Protein AF-A0A1Y5T8I7-F1 (afdb_monomer_lite)

Sequence (179 aa):
MINRQTRLSLRAFNNECEAAIENARWNNGNAMEMRIHNAAKQIDKANDSMSLRLSEQYVSLKLDELHATHEYRERLKIEKHERTELVRTEREEKKLLAEADAAEREEERYQKLLSKARSEAGVDDDRIAELEAALAEAHATSERARAMAEMTKSGYVYVISKIGSFGEDVVKIGLITAA

InterPro domains:
  IPR025280 SNIPE associated domain [PF13250] (1-75)

Foldseek 3Di:
DVVVLVVVLVVQLVVQLVVLLVPAALPCLVVSLVSSVVSQVVSCVVCVVVVDHDDPVVSVVSNVSSVVSNVVNLVVVVVVVVVVVVVVLVVVLVVLVVQLVVLVVQLVVLVVVLVVLVVDPPRDPVVNVVSVVSNVVSVVSNVVSVVVNVVVQCWDFDWDDDCPSAHNPDIDTDTDHDD

Secondary structure (DSSP, 8-state):
-HHHHHHHHHHHHHHHHHHHHHT--TT-HHHHHHHHHHHHHHHHHHTGGGT----HHHHHHHHHHHHHHHHHHHHHHHHHHHHHHHHHHHHHHHHHHHHHHHHHHHHHHHHHHHHHHHHSTT--HHHHHHHHHHHHHHHHHHHHHHHHHHHHHT-EEEEE--TTSS-TT--EEEEE---

Organism: NCBI:txid254357

pLDDT: mean 84.03, std 12.75, range [45.19, 97.62]

Structure (mmCIF, N/CA/C/O backbone):
data_AF-A0A1Y5T8I7-F1
#
_entry.id   AF-A0A1Y5T8I7-F1
#
loop_
_atom_site.group_PDB
_atom_site.id
_atom_site.type_symbol
_atom_site.label_atom_id
_atom_site.label_alt_id
_atom_site.label_comp_id
_atom_site.label_asym_id
_atom_site.label_entity_id
_atom_site.label_seq_id
_atom_site.pdbx_PDB_ins_code
_atom_site.Cartn_x
_atom_site.Cartn_y
_atom_site.Cartn_z
_atom_site.occupancy
_atom_site.B_iso_or_equiv
_atom_site.auth_seq_id
_atom_site.auth_comp_id
_atom_site.auth_asym_id
_atom_site.auth_atom_id
_atom_site.pdbx_PDB_model_num
ATOM 1 N N . MET A 1 1 ? 32.871 -10.253 -38.147 1.00 65.94 1 MET A N 1
ATOM 2 C CA . MET A 1 1 ? 33.036 -9.093 -37.240 1.00 65.94 1 MET A CA 1
ATOM 3 C C . MET A 1 1 ? 31.681 -8.558 -36.769 1.00 65.94 1 MET A C 1
ATOM 5 O O . MET A 1 1 ? 31.450 -8.546 -35.567 1.00 65.94 1 MET A O 1
ATOM 9 N N . ILE A 1 2 ? 30.752 -8.263 -37.689 1.00 80.00 2 ILE A N 1
ATOM 10 C CA . ILE A 1 2 ? 29.396 -7.749 -37.400 1.00 80.00 2 ILE A CA 1
ATOM 11 C C . ILE A 1 2 ? 28.608 -8.649 -36.425 1.00 80.00 2 ILE A C 1
ATOM 13 O O . ILE A 1 2 ? 28.225 -8.177 -35.365 1.00 80.00 2 ILE A O 1
ATOM 17 N N . ASN A 1 3 ? 28.515 -9.966 -36.660 1.00 86.81 3 ASN A N 1
ATOM 18 C CA . ASN A 1 3 ? 27.788 -10.894 -35.763 1.00 86.81 3 ASN A CA 1
ATOM 19 C C . ASN A 1 3 ? 28.302 -10.937 -34.310 1.00 86.81 3 ASN A C 1
ATOM 21 O O . ASN A 1 3 ? 27.571 -11.302 -33.387 1.00 86.81 3 ASN A O 1
ATOM 25 N N . ARG A 1 4 ? 29.587 -10.630 -34.080 1.00 90.75 4 ARG A N 1
ATOM 26 C CA . ARG A 1 4 ? 30.130 -10.532 -32.716 1.00 90.75 4 ARG A CA 1
ATOM 27 C C . ARG A 1 4 ? 29.654 -9.239 -32.062 1.00 90.75 4 ARG A C 1
ATOM 29 O O . ARG A 1 4 ? 29.197 -9.300 -30.926 1.00 90.75 4 ARG A O 1
ATOM 36 N N . GLN A 1 5 ? 29.721 -8.126 -32.789 1.00 91.50 5 GLN A N 1
ATOM 37 C CA . GLN A 1 5 ? 29.252 -6.831 -32.309 1.00 91.50 5 GLN A CA 1
ATOM 38 C C . GLN A 1 5 ? 27.750 -6.857 -32.016 1.00 91.50 5 GLN A C 1
ATOM 40 O O . GLN A 1 5 ? 27.365 -6.503 -30.913 1.00 91.50 5 GLN A O 1
ATOM 45 N N . THR A 1 6 ? 26.923 -7.406 -32.915 1.00 92.19 6 THR A N 1
ATOM 46 C CA . THR A 1 6 ? 25.470 -7.552 -32.706 1.00 92.19 6 THR A CA 1
ATOM 47 C C . THR A 1 6 ? 25.149 -8.250 -31.384 1.00 92.19 6 THR A C 1
ATOM 49 O O . THR A 1 6 ? 24.346 -7.758 -30.597 1.00 92.19 6 THR A O 1
ATOM 52 N N . ARG A 1 7 ? 25.812 -9.380 -31.096 1.00 93.44 7 ARG A N 1
ATOM 53 C CA . ARG A 1 7 ? 25.595 -10.130 -29.847 1.00 93.44 7 ARG A CA 1
ATOM 54 C C . ARG A 1 7 ? 26.036 -9.354 -28.609 1.00 93.44 7 ARG A C 1
ATOM 56 O O . ARG A 1 7 ? 25.377 -9.449 -27.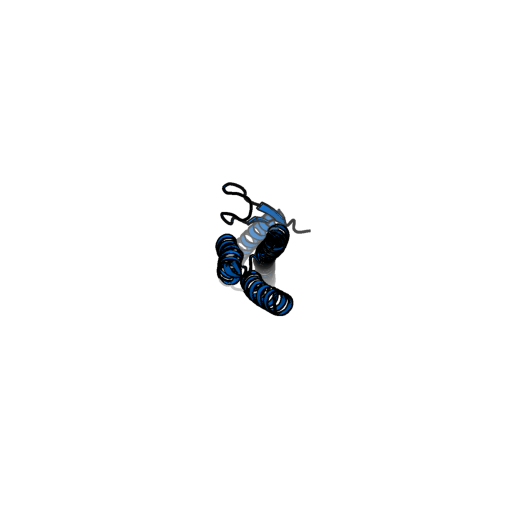579 1.00 93.44 7 ARG A O 1
ATOM 63 N N . LEU A 1 8 ? 27.139 -8.612 -28.694 1.00 94.25 8 LEU A N 1
ATOM 64 C CA . LEU A 1 8 ? 27.615 -7.784 -27.585 1.00 94.25 8 LEU A CA 1
ATOM 65 C C . LEU A 1 8 ? 26.689 -6.590 -27.338 1.00 94.25 8 LEU A C 1
ATOM 67 O O . LEU A 1 8 ? 26.353 -6.333 -26.188 1.00 94.25 8 LEU A O 1
ATOM 71 N N . SER A 1 9 ? 26.226 -5.918 -28.394 1.00 94.25 9 SER A N 1
ATOM 72 C CA . SER A 1 9 ? 25.283 -4.802 -28.298 1.00 94.25 9 SER A CA 1
ATOM 73 C C . SER A 1 9 ? 23.937 -5.233 -27.727 1.00 94.25 9 SER A C 1
ATOM 75 O O . SER A 1 9 ? 23.436 -4.576 -26.823 1.00 94.25 9 SER A O 1
ATOM 77 N N . LEU A 1 10 ? 23.387 -6.368 -28.177 1.00 94.69 10 LEU A N 1
ATOM 78 C CA . LEU A 1 10 ? 22.150 -6.912 -27.609 1.00 94.69 10 LEU A CA 1
ATOM 79 C C . LEU A 1 10 ? 22.319 -7.297 -26.140 1.00 94.69 10 LEU A C 1
ATOM 81 O O . LEU A 1 10 ? 21.455 -6.984 -25.332 1.00 94.69 10 LEU A O 1
ATOM 85 N N . ARG A 1 11 ? 23.438 -7.932 -25.769 1.00 96.31 11 ARG A N 1
ATOM 86 C CA . ARG A 1 11 ? 23.711 -8.262 -24.364 1.00 96.31 11 ARG A CA 1
ATOM 87 C C . ARG A 1 11 ? 23.815 -7.004 -23.502 1.00 96.31 11 ARG A C 1
ATOM 89 O O . ARG A 1 11 ? 23.229 -6.965 -22.432 1.00 96.31 11 ARG A O 1
ATOM 96 N N . ALA A 1 12 ? 24.545 -5.992 -23.966 1.00 95.88 12 ALA A N 1
ATOM 97 C CA . ALA A 1 12 ? 24.680 -4.730 -23.247 1.00 95.88 12 ALA A CA 1
ATOM 98 C C . ALA A 1 12 ? 23.318 -4.042 -23.071 1.00 95.88 12 ALA A C 1
ATOM 100 O O . ALA A 1 12 ? 22.968 -3.667 -21.958 1.00 95.88 12 ALA A O 1
ATOM 101 N N . PHE A 1 13 ? 22.527 -3.950 -24.144 1.00 97.06 13 PHE A N 1
ATOM 102 C CA . PHE A 1 13 ? 21.196 -3.351 -24.092 1.00 97.06 13 PHE A CA 1
ATOM 103 C C . PHE A 1 13 ? 20.260 -4.108 -23.148 1.00 97.06 13 PHE A C 1
ATOM 105 O O . PHE A 1 13 ? 19.592 -3.493 -22.322 1.00 97.06 13 PHE A O 1
ATOM 112 N N . ASN A 1 14 ? 20.239 -5.440 -23.241 1.00 97.00 14 ASN A N 1
ATOM 113 C CA . ASN A 1 14 ? 19.389 -6.273 -22.398 1.00 97.00 14 ASN A CA 1
ATOM 114 C C . ASN A 1 14 ? 19.745 -6.123 -20.924 1.00 97.00 14 ASN A C 1
ATOM 116 O O . ASN A 1 14 ? 18.840 -5.943 -20.123 1.00 97.00 14 ASN A O 1
ATOM 120 N N . ASN A 1 15 ? 21.034 -6.106 -20.580 1.00 97.50 15 ASN A N 1
ATOM 121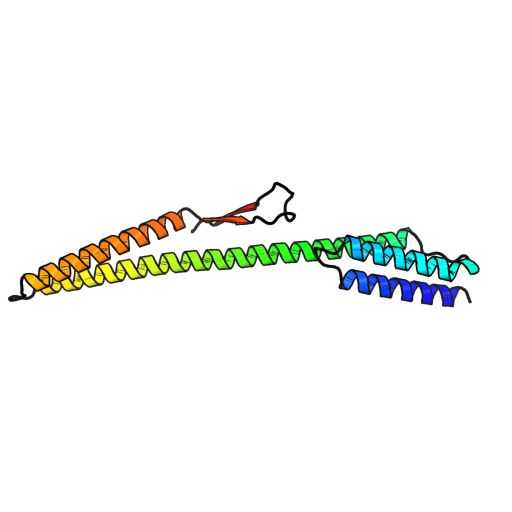 C CA . ASN A 1 15 ? 21.468 -5.917 -19.198 1.00 97.50 15 ASN A CA 1
ATOM 122 C C . ASN A 1 15 ? 21.017 -4.558 -18.631 1.00 97.50 15 ASN A C 1
ATOM 124 O O . ASN A 1 15 ? 20.564 -4.489 -17.492 1.00 97.50 15 ASN A O 1
ATOM 128 N N . GLU A 1 16 ? 21.109 -3.480 -19.418 1.00 96.31 16 GLU A N 1
ATOM 129 C CA . GLU A 1 16 ? 20.618 -2.155 -19.005 1.00 96.31 16 GLU A CA 1
ATOM 130 C C . GLU A 1 16 ? 19.090 -2.142 -18.836 1.00 96.31 16 GLU A C 1
ATOM 132 O O . GLU A 1 16 ? 18.572 -1.568 -17.876 1.00 96.31 16 GLU A O 1
ATOM 137 N N . CYS A 1 17 ? 18.359 -2.810 -19.736 1.00 97.19 17 CYS A N 1
ATOM 138 C CA . CYS A 1 17 ? 16.904 -2.931 -19.643 1.00 97.19 17 CYS A CA 1
ATOM 139 C C . CYS A 1 17 ? 16.480 -3.756 -18.427 1.00 97.19 17 CYS A C 1
ATOM 141 O O . CYS A 1 17 ? 15.621 -3.316 -17.673 1.00 97.19 17 CYS A O 1
ATOM 143 N N . GLU A 1 18 ? 17.094 -4.917 -18.202 1.00 97.12 18 GLU A N 1
ATOM 144 C CA . GLU A 1 18 ? 16.832 -5.781 -17.045 1.00 97.12 18 GLU A CA 1
ATOM 145 C C . GLU A 1 18 ? 17.080 -5.023 -15.739 1.00 97.12 18 GLU A C 1
ATOM 147 O O . GLU A 1 18 ? 16.217 -5.008 -14.863 1.00 97.12 18 GLU A O 1
ATOM 152 N N . ALA A 1 19 ? 18.195 -4.292 -15.645 1.00 96.50 19 ALA A N 1
ATOM 153 C CA . ALA A 1 19 ? 18.479 -3.451 -14.491 1.00 96.50 19 ALA A CA 1
ATOM 154 C C . ALA A 1 19 ? 17.431 -2.338 -14.306 1.00 96.50 19 ALA A C 1
ATOM 156 O O . ALA A 1 19 ? 17.040 -2.046 -13.173 1.00 96.50 19 ALA A O 1
ATOM 157 N N . ALA A 1 20 ? 16.957 -1.703 -15.383 1.00 95.81 20 ALA A N 1
ATOM 158 C CA . ALA A 1 20 ? 15.911 -0.681 -15.307 1.00 95.81 20 ALA A CA 1
ATOM 159 C C . ALA A 1 20 ? 14.559 -1.270 -14.863 1.00 95.81 20 ALA A C 1
ATOM 161 O O . ALA A 1 20 ? 13.911 -0.719 -13.972 1.00 95.81 20 ALA A O 1
ATOM 162 N N . ILE A 1 21 ? 14.168 -2.415 -15.425 1.00 95.88 21 ILE A N 1
ATOM 163 C CA . ILE A 1 21 ? 12.922 -3.129 -15.120 1.00 95.88 21 ILE A CA 1
ATOM 164 C C . ILE A 1 21 ? 12.929 -3.631 -13.670 1.00 95.88 21 ILE A C 1
ATOM 166 O O . ILE A 1 21 ? 11.977 -3.408 -12.918 1.00 95.88 21 ILE A O 1
ATOM 170 N N . GLU A 1 22 ? 14.027 -4.232 -13.213 1.00 95.19 22 GLU A N 1
ATOM 171 C CA . GLU A 1 22 ? 14.168 -4.700 -11.832 1.00 95.19 22 GLU A CA 1
ATOM 172 C C . GLU A 1 22 ? 14.080 -3.538 -10.824 1.00 95.19 22 GLU A C 1
ATOM 174 O O . GLU A 1 22 ? 13.464 -3.647 -9.749 1.00 95.19 22 GLU A O 1
ATOM 179 N N . ASN A 1 23 ? 14.639 -2.383 -11.192 1.00 93.31 23 ASN A N 1
ATOM 180 C CA . ASN A 1 23 ? 14.621 -1.171 -10.381 1.00 93.31 23 ASN A CA 1
ATOM 181 C C . ASN A 1 23 ? 13.356 -0.319 -10.542 1.00 93.31 23 ASN A C 1
ATOM 183 O O . ASN A 1 23 ? 13.206 0.668 -9.813 1.00 93.31 23 ASN A O 1
ATOM 187 N N . ALA A 1 24 ? 12.406 -0.720 -11.388 1.00 93.62 24 ALA A N 1
ATOM 188 C CA . ALA A 1 24 ? 11.124 -0.043 -11.514 1.00 93.62 24 ALA A CA 1
ATOM 189 C C . ALA A 1 24 ? 10.391 -0.013 -10.166 1.00 93.62 24 ALA A C 1
ATOM 191 O O . ALA A 1 24 ? 10.371 -0.966 -9.391 1.00 93.62 24 ALA A O 1
ATOM 192 N N . ARG A 1 25 ? 9.809 1.115 -9.816 1.00 90.19 25 ARG A N 1
ATOM 193 C CA . ARG A 1 25 ? 9.039 1.356 -8.599 1.00 90.19 25 ARG A CA 1
ATOM 194 C C . ARG A 1 25 ? 7.853 2.214 -9.002 1.00 90.19 25 ARG A C 1
ATOM 196 O O . ARG A 1 25 ? 7.937 2.979 -9.955 1.00 90.19 25 ARG A O 1
ATOM 203 N N . TRP A 1 26 ? 6.791 2.154 -8.208 1.00 84.56 26 TRP A N 1
ATOM 204 C CA . TRP A 1 26 ? 5.558 2.921 -8.416 1.00 84.56 26 TRP A CA 1
ATOM 205 C C . TRP A 1 26 ? 5.783 4.425 -8.697 1.00 84.56 26 TRP A C 1
ATOM 207 O O . TRP A 1 26 ? 4.968 5.041 -9.364 1.00 84.56 26 TRP A O 1
ATOM 217 N N . ASN A 1 27 ? 6.890 5.027 -8.246 1.00 86.94 27 ASN A N 1
ATOM 218 C CA . ASN A 1 27 ? 7.188 6.456 -8.404 1.00 86.94 27 ASN A CA 1
ATOM 219 C C . ASN A 1 27 ? 8.284 6.803 -9.429 1.00 86.94 27 ASN A C 1
ATOM 221 O O . ASN A 1 27 ? 8.646 7.973 -9.524 1.00 86.94 27 ASN A O 1
ATOM 225 N N . ASN A 1 28 ? 8.871 5.834 -10.140 1.00 91.25 28 ASN A N 1
ATOM 226 C CA . ASN A 1 28 ? 10.052 6.090 -10.977 1.00 91.25 28 ASN A CA 1
ATOM 227 C C . ASN A 1 28 ? 9.939 5.584 -12.428 1.00 91.25 28 ASN A C 1
ATOM 229 O O . ASN A 1 28 ? 10.964 5.517 -13.105 1.00 91.25 28 ASN A O 1
ATOM 233 N N . GLY A 1 29 ? 8.729 5.265 -12.908 1.00 91.56 29 GLY A N 1
ATOM 234 C CA . GLY A 1 29 ? 8.488 4.738 -14.262 1.00 91.56 29 GLY A CA 1
ATOM 235 C C . GLY A 1 29 ? 9.161 5.574 -15.355 1.00 91.56 29 GLY A C 1
ATOM 236 O O . GLY A 1 29 ? 10.053 5.078 -16.039 1.00 91.56 29 GLY A O 1
ATOM 237 N N . ASN A 1 30 ? 8.862 6.877 -15.407 1.00 92.56 30 ASN A N 1
ATOM 238 C CA . ASN A 1 30 ? 9.451 7.809 -16.382 1.00 92.56 30 ASN A CA 1
ATOM 239 C C . ASN A 1 30 ? 10.988 7.849 -16.324 1.00 92.56 30 ASN A C 1
ATOM 241 O O . ASN A 1 30 ? 11.663 7.984 -17.343 1.00 92.56 30 ASN A O 1
ATOM 245 N N . ALA A 1 31 ? 11.566 7.731 -15.124 1.00 94.69 31 ALA A N 1
ATOM 246 C CA . ALA A 1 31 ? 13.015 7.721 -14.965 1.00 94.69 31 ALA A CA 1
ATOM 247 C C . ALA A 1 31 ? 13.634 6.431 -15.525 1.00 94.69 31 ALA A C 1
ATOM 249 O O . ALA A 1 31 ? 14.711 6.486 -16.117 1.00 94.69 31 ALA A O 1
ATOM 250 N N . MET A 1 32 ? 12.979 5.277 -15.353 1.00 96.25 32 MET A N 1
ATOM 251 C CA . MET A 1 32 ? 13.449 4.005 -15.915 1.00 96.25 32 MET A CA 1
ATOM 252 C C . MET A 1 32 ? 13.265 3.953 -17.436 1.00 96.25 32 MET A C 1
ATOM 254 O O . MET A 1 32 ? 14.158 3.482 -18.136 1.00 96.25 32 MET A O 1
ATOM 258 N N . GLU A 1 33 ? 12.184 4.529 -17.959 1.00 96.06 33 GLU A N 1
ATOM 259 C CA . GLU A 1 33 ? 11.947 4.670 -19.400 1.00 96.06 33 GLU A CA 1
ATOM 260 C C . GLU A 1 33 ? 13.045 5.510 -20.066 1.00 96.06 33 GLU A C 1
ATOM 262 O O . GLU A 1 33 ? 13.668 5.088 -21.044 1.00 96.06 33 GLU A O 1
ATOM 267 N N . MET A 1 34 ? 13.397 6.647 -19.458 1.00 96.44 34 MET A N 1
ATOM 268 C CA . MET A 1 34 ? 14.523 7.459 -19.918 1.00 96.44 34 MET A CA 1
ATOM 269 C C . MET A 1 34 ? 15.856 6.702 -19.892 1.00 96.44 34 MET A C 1
ATOM 271 O O . MET A 1 34 ? 16.699 6.931 -20.761 1.00 96.44 34 MET A O 1
ATOM 275 N N . ARG A 1 35 ? 16.072 5.788 -18.934 1.00 95.81 35 ARG A N 1
ATOM 276 C CA . ARG A 1 35 ? 17.283 4.945 -18.907 1.00 95.81 35 ARG A CA 1
ATOM 277 C C . ARG A 1 35 ? 17.322 3.984 -20.090 1.00 95.81 35 ARG A C 1
ATOM 279 O O . ARG A 1 35 ? 18.360 3.921 -20.744 1.00 95.81 35 ARG A O 1
ATOM 286 N N . ILE A 1 36 ? 16.210 3.321 -20.414 1.00 96.75 36 ILE A N 1
ATOM 287 C CA . ILE A 1 36 ? 16.117 2.417 -21.574 1.00 96.75 36 ILE A CA 1
ATOM 288 C C . ILE A 1 36 ? 16.369 3.186 -22.879 1.00 96.75 36 ILE A C 1
ATOM 290 O O . ILE A 1 36 ? 17.206 2.778 -23.689 1.00 96.75 36 ILE A O 1
ATOM 294 N N . HIS A 1 37 ? 15.738 4.349 -23.059 1.00 97.12 37 HIS A N 1
ATOM 295 C CA . HIS A 1 37 ? 15.978 5.191 -24.234 1.00 97.12 37 HIS A CA 1
ATOM 296 C C . HIS A 1 37 ? 17.429 5.668 -24.345 1.00 97.12 37 HIS A C 1
ATOM 298 O O . HIS A 1 37 ? 18.001 5.681 -25.437 1.00 97.12 37 HIS A O 1
ATOM 304 N N . ASN A 1 38 ? 18.043 6.064 -23.230 1.00 97.06 38 ASN A N 1
ATOM 305 C CA . ASN A 1 38 ? 19.436 6.498 -23.223 1.00 97.06 38 ASN A CA 1
ATOM 306 C C . ASN A 1 38 ? 20.393 5.341 -23.531 1.00 97.06 38 ASN A C 1
ATOM 308 O O . ASN A 1 38 ? 21.342 5.545 -24.288 1.00 97.06 38 ASN A O 1
ATOM 312 N N . ALA A 1 39 ? 20.128 4.138 -23.016 1.00 96.62 39 ALA A N 1
ATOM 313 C CA . ALA A 1 39 ? 20.900 2.942 -23.341 1.00 96.62 39 ALA A CA 1
ATOM 314 C C . ALA A 1 39 ? 20.831 2.627 -24.844 1.00 96.62 39 ALA A C 1
ATOM 316 O O . ALA A 1 39 ? 21.871 2.431 -25.473 1.00 96.62 39 ALA A O 1
ATOM 317 N N . ALA A 1 40 ? 19.635 2.680 -25.445 1.00 96.69 40 ALA A N 1
ATOM 318 C CA . ALA A 1 40 ? 19.467 2.482 -26.886 1.00 96.69 40 ALA A CA 1
ATOM 319 C C . ALA A 1 40 ? 20.282 3.504 -27.700 1.00 96.69 40 ALA A C 1
ATOM 321 O O . ALA A 1 40 ? 21.097 3.125 -28.540 1.00 96.69 40 ALA A O 1
ATOM 322 N N . LYS A 1 41 ? 20.155 4.801 -27.375 1.00 96.38 41 LYS A N 1
ATOM 323 C CA . LYS A 1 41 ? 20.904 5.883 -28.041 1.00 96.38 41 LYS A CA 1
ATOM 324 C C . LYS A 1 41 ? 22.419 5.714 -27.928 1.00 96.38 41 LYS A C 1
ATOM 326 O O . LYS A 1 41 ? 23.139 5.976 -28.890 1.00 96.38 41 LYS A O 1
ATOM 331 N N . GLN A 1 42 ? 22.921 5.315 -26.759 1.00 96.31 42 GLN A N 1
ATOM 332 C CA . GLN A 1 42 ? 24.355 5.109 -26.546 1.00 96.31 42 GLN A CA 1
ATOM 333 C C . GLN A 1 42 ? 24.884 3.922 -27.354 1.00 96.31 42 GLN A C 1
ATOM 335 O O . GLN A 1 42 ? 25.960 4.021 -27.944 1.00 96.31 42 GLN A O 1
ATOM 340 N N . ILE A 1 43 ? 24.121 2.830 -27.418 1.00 95.12 43 ILE A N 1
ATOM 341 C CA . ILE A 1 43 ? 24.495 1.629 -28.167 1.00 95.12 43 ILE A CA 1
ATOM 342 C C . ILE A 1 43 ? 24.472 1.893 -29.672 1.00 95.12 43 ILE A C 1
ATOM 344 O O . ILE A 1 43 ? 25.429 1.532 -30.356 1.00 95.12 43 ILE A O 1
ATOM 348 N N . ASP A 1 44 ? 23.450 2.579 -30.183 1.00 95.19 44 ASP A N 1
ATOM 349 C CA . ASP A 1 44 ? 23.392 2.971 -31.594 1.00 95.19 44 ASP A CA 1
ATOM 350 C C . ASP A 1 44 ? 24.554 3.898 -31.961 1.00 95.19 44 ASP A C 1
ATOM 352 O O . ASP A 1 44 ? 25.240 3.671 -32.956 1.00 95.19 44 ASP A O 1
ATOM 356 N N . LYS A 1 45 ? 24.858 4.887 -31.109 1.00 95.00 45 LYS A N 1
ATOM 357 C CA . LYS A 1 45 ? 26.003 5.786 -31.309 1.00 95.00 45 LYS A CA 1
ATOM 358 C C . LYS A 1 45 ? 27.339 5.037 -31.320 1.00 95.00 45 LYS A C 1
ATOM 360 O O . LYS A 1 45 ? 28.210 5.361 -32.122 1.00 95.00 45 LYS A O 1
ATOM 365 N N . ALA A 1 46 ? 27.517 4.042 -30.452 1.00 92.62 46 ALA A N 1
ATOM 366 C CA . ALA A 1 46 ? 28.729 3.222 -30.417 1.00 92.62 46 ALA A CA 1
ATOM 367 C C . ALA A 1 46 ? 28.886 2.328 -31.663 1.00 92.62 46 ALA A C 1
ATOM 369 O O . ALA A 1 46 ? 29.998 1.916 -31.990 1.00 92.62 46 ALA A O 1
ATOM 370 N N . ASN A 1 47 ? 27.785 2.046 -32.359 1.00 93.44 47 ASN A N 1
ATOM 371 C CA . ASN A 1 47 ? 27.726 1.171 -33.525 1.00 93.44 47 ASN A CA 1
ATOM 372 C C . ASN A 1 47 ? 27.605 1.919 -34.866 1.00 93.44 47 ASN A C 1
ATOM 374 O O . ASN A 1 47 ? 27.529 1.275 -35.917 1.00 93.44 47 ASN A O 1
ATOM 378 N N . ASP A 1 48 ? 27.624 3.255 -34.852 1.00 91.69 48 ASP A N 1
ATOM 379 C CA . ASP A 1 48 ? 27.373 4.102 -36.025 1.00 91.69 48 ASP A CA 1
ATOM 380 C C . ASP A 1 48 ? 28.379 3.838 -37.163 1.00 91.69 48 ASP A C 1
ATOM 382 O O . ASP A 1 48 ? 27.998 3.686 -38.324 1.00 91.69 48 ASP A O 1
ATOM 386 N N . SER A 1 49 ? 29.655 3.617 -36.822 1.00 90.00 49 SER A N 1
ATOM 387 C CA . SER A 1 49 ? 30.718 3.258 -37.779 1.00 90.00 49 SER A CA 1
ATOM 388 C C . SER A 1 49 ? 30.477 1.931 -38.508 1.00 90.00 49 SER A C 1
ATOM 390 O O . SER A 1 49 ? 31.023 1.705 -39.586 1.00 90.00 49 SER A O 1
ATOM 392 N N . MET A 1 50 ? 29.658 1.051 -37.930 1.00 89.38 50 MET A N 1
ATOM 393 C CA . MET A 1 50 ? 29.301 -0.256 -38.480 1.00 89.38 50 MET A CA 1
ATOM 394 C C . MET A 1 50 ? 27.897 -0.265 -39.097 1.00 89.38 50 MET A C 1
ATOM 396 O O . MET A 1 50 ? 27.444 -1.327 -39.523 1.00 89.38 50 MET A O 1
ATOM 400 N N . SER A 1 51 ? 27.208 0.888 -39.131 1.00 88.44 51 SER A N 1
ATOM 401 C CA . SER A 1 51 ? 25.813 1.021 -39.584 1.00 88.44 51 SER A CA 1
ATOM 402 C C . SER A 1 51 ? 24.865 0.016 -38.915 1.00 88.44 51 SER A C 1
ATOM 404 O O . SER A 1 51 ? 23.921 -0.476 -39.530 1.00 88.44 51 SER A O 1
ATOM 406 N N . LEU A 1 52 ? 25.132 -0.316 -37.649 1.00 90.75 52 LEU A N 1
ATOM 407 C CA . LEU A 1 52 ? 24.326 -1.245 -36.868 1.00 90.75 52 LEU A CA 1
ATOM 408 C C . LEU A 1 52 ? 23.473 -0.459 -35.875 1.00 90.75 52 LEU A C 1
ATOM 410 O O . LEU A 1 52 ? 23.991 0.352 -35.115 1.00 90.75 52 LEU A O 1
ATOM 414 N N . ARG A 1 53 ? 22.163 -0.710 -35.891 1.00 92.62 53 ARG A N 1
ATOM 415 C CA . ARG A 1 53 ? 21.186 -0.044 -35.026 1.00 92.62 53 ARG A CA 1
ATOM 416 C C . ARG A 1 53 ? 20.269 -1.055 -34.364 1.00 92.62 53 ARG A C 1
ATOM 418 O O . ARG A 1 53 ? 20.006 -2.124 -34.922 1.00 92.62 53 ARG A O 1
ATOM 425 N N . LEU A 1 54 ? 19.795 -0.714 -33.176 1.00 94.19 54 LEU A N 1
ATOM 426 C CA . LEU A 1 54 ? 18.732 -1.439 -32.506 1.00 94.19 54 LEU A CA 1
ATOM 427 C C . LEU A 1 54 ? 17.418 -1.225 -33.258 1.00 94.19 54 LEU A C 1
ATOM 429 O O . LEU A 1 54 ? 17.124 -0.142 -33.759 1.00 94.19 54 LEU A O 1
ATOM 433 N N . SER A 1 55 ? 16.618 -2.285 -33.341 1.00 95.06 55 SER A N 1
ATOM 434 C CA . SER A 1 55 ? 15.267 -2.175 -33.882 1.00 95.06 55 SER A CA 1
ATOM 435 C C . SER A 1 55 ? 14.405 -1.355 -32.926 1.00 95.06 55 SER A C 1
ATOM 437 O O . SER A 1 55 ? 14.308 -1.695 -31.747 1.00 95.06 55 SER A O 1
ATOM 439 N N . GLU A 1 56 ? 13.732 -0.324 -33.435 1.00 94.19 56 GLU A N 1
ATOM 440 C CA . GLU A 1 56 ? 12.790 0.481 -32.648 1.00 94.19 56 GLU A CA 1
ATOM 441 C C . GLU A 1 56 ? 11.671 -0.380 -32.053 1.00 94.19 56 GLU A C 1
ATOM 443 O O . GLU A 1 56 ? 11.307 -0.201 -30.894 1.00 94.19 56 GLU A O 1
ATOM 448 N N . GLN A 1 57 ? 11.198 -1.388 -32.795 1.00 96.75 57 GLN A N 1
ATOM 449 C CA . GLN A 1 57 ? 10.213 -2.351 -32.293 1.00 96.75 57 GLN A CA 1
ATOM 450 C C . GLN A 1 57 ? 10.747 -3.129 -31.087 1.00 96.75 57 GLN A C 1
ATOM 452 O O . GLN A 1 57 ? 10.020 -3.372 -30.131 1.00 96.75 57 GLN A O 1
ATOM 457 N N . TYR A 1 58 ? 12.029 -3.502 -31.106 1.00 95.31 58 TYR A N 1
ATOM 458 C CA . TYR A 1 58 ? 12.640 -4.223 -29.991 1.00 95.31 58 TYR A CA 1
ATOM 459 C C . TYR A 1 58 ? 12.788 -3.339 -28.748 1.00 95.31 58 TYR A C 1
ATOM 461 O O . TYR A 1 58 ? 12.539 -3.795 -27.635 1.00 95.31 58 TYR A O 1
ATOM 469 N N . VAL A 1 59 ? 13.146 -2.065 -28.936 1.00 96.06 59 VAL A N 1
ATOM 470 C CA . VAL A 1 59 ? 13.189 -1.083 -27.844 1.00 96.06 59 VAL A CA 1
ATOM 471 C C . VAL A 1 59 ? 11.787 -0.858 -27.270 1.00 96.06 59 VAL A C 1
ATOM 473 O O . VAL A 1 59 ? 11.639 -0.867 -26.052 1.00 96.06 59 VAL A O 1
ATOM 476 N N . SER A 1 60 ? 10.763 -0.736 -28.123 1.00 96.62 60 SER A N 1
ATOM 477 C CA . SER A 1 60 ? 9.362 -0.598 -27.696 1.00 96.62 60 SER A CA 1
ATOM 478 C C . SER A 1 60 ? 8.914 -1.773 -26.832 1.00 96.62 60 SER A C 1
ATOM 480 O O . SER A 1 60 ? 8.392 -1.558 -25.749 1.00 96.62 60 SER A O 1
ATOM 482 N N . LEU A 1 61 ? 9.213 -3.011 -27.239 1.00 97.62 61 LEU A N 1
ATOM 483 C CA . LEU A 1 61 ? 8.868 -4.199 -26.450 1.00 97.62 61 LEU A CA 1
ATOM 484 C C . LEU A 1 61 ? 9.508 -4.190 -25.052 1.00 97.62 61 LEU A C 1
ATOM 486 O O . LEU A 1 61 ? 8.909 -4.667 -24.091 1.00 97.62 61 LEU A O 1
ATOM 490 N N . LYS A 1 62 ? 10.723 -3.640 -24.916 1.00 96.81 62 LYS A N 1
ATOM 491 C CA . LYS A 1 62 ? 11.375 -3.473 -23.608 1.00 96.81 62 LYS A CA 1
ATOM 492 C C . LYS A 1 62 ? 10.747 -2.371 -22.758 1.00 96.81 62 LYS A C 1
ATOM 494 O O . LYS A 1 62 ? 10.762 -2.480 -21.533 1.00 96.81 62 LYS A O 1
ATOM 499 N N . LEU A 1 63 ? 10.187 -1.341 -23.383 1.00 96.06 63 LEU A N 1
ATOM 500 C CA . LEU A 1 63 ? 9.403 -0.321 -22.689 1.00 96.06 63 LEU A CA 1
ATOM 501 C C . LEU A 1 63 ? 8.057 -0.877 -22.223 1.00 96.06 63 LEU A C 1
ATOM 503 O O . LEU A 1 63 ? 7.706 -0.674 -21.066 1.00 96.06 63 LEU A O 1
ATOM 507 N N . ASP A 1 64 ? 7.378 -1.665 -23.055 1.00 96.62 64 ASP A N 1
ATOM 508 C CA . ASP A 1 64 ? 6.128 -2.332 -22.679 1.00 96.62 64 ASP A CA 1
ATOM 509 C C . ASP A 1 64 ? 6.343 -3.268 -21.474 1.00 96.62 64 ASP A C 1
ATOM 511 O O . ASP A 1 64 ? 5.558 -3.276 -20.525 1.00 96.62 64 ASP A O 1
ATOM 515 N N . GLU A 1 65 ? 7.453 -4.017 -21.458 1.00 96.25 65 GLU A N 1
ATOM 516 C CA . GLU A 1 65 ? 7.856 -4.857 -20.320 1.00 96.25 65 GLU A CA 1
ATOM 517 C C . GLU A 1 65 ? 8.080 -4.028 -19.039 1.00 96.25 65 GLU A C 1
ATOM 519 O O . GLU A 1 65 ? 7.649 -4.416 -17.944 1.00 96.25 65 GLU A O 1
ATOM 524 N N . LEU A 1 66 ? 8.723 -2.862 -19.164 1.00 95.88 66 LEU A N 1
ATOM 525 C CA . LEU A 1 66 ? 8.917 -1.924 -18.060 1.00 95.88 66 LEU A CA 1
ATOM 526 C C . LEU A 1 66 ? 7.580 -1.381 -17.541 1.00 95.88 66 LEU A C 1
ATOM 528 O O . LEU A 1 66 ? 7.374 -1.360 -16.325 1.00 95.88 66 LEU A O 1
ATOM 532 N N . HIS A 1 67 ? 6.687 -0.947 -18.433 1.00 93.12 67 HIS A N 1
ATOM 533 C CA . HIS A 1 67 ? 5.374 -0.405 -18.079 1.00 93.12 67 HIS A CA 1
ATOM 534 C C . HIS A 1 67 ? 4.517 -1.460 -17.383 1.00 93.12 67 HIS A C 1
ATOM 536 O O . HIS A 1 67 ? 4.043 -1.212 -16.277 1.00 93.12 67 HIS A O 1
ATOM 542 N N . ALA A 1 68 ? 4.439 -2.678 -17.925 1.00 93.88 68 ALA A N 1
ATOM 543 C CA . ALA A 1 68 ? 3.733 -3.788 -17.284 1.00 93.88 68 ALA A CA 1
ATOM 544 C C . ALA A 1 68 ? 4.289 -4.099 -15.880 1.00 93.88 68 ALA A C 1
ATOM 5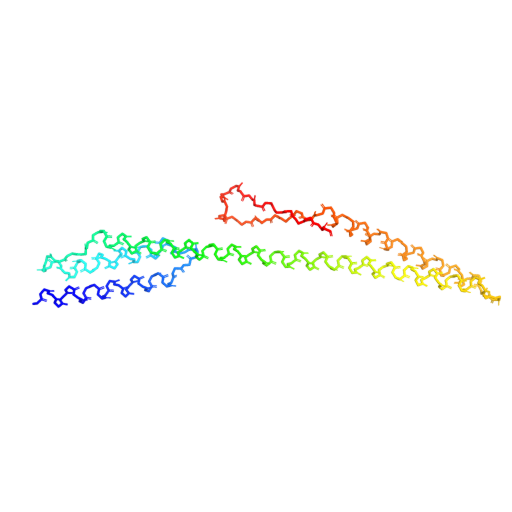46 O O . ALA A 1 68 ? 3.542 -4.344 -14.930 1.00 93.88 68 ALA A O 1
ATOM 547 N N . THR A 1 69 ? 5.615 -4.042 -15.716 1.00 93.19 69 THR A N 1
ATOM 548 C CA . THR A 1 69 ? 6.265 -4.237 -14.411 1.00 93.19 69 THR A CA 1
ATOM 549 C C . THR A 1 69 ? 5.945 -3.104 -13.434 1.00 93.19 69 THR A C 1
ATOM 551 O O . THR A 1 69 ? 5.746 -3.347 -12.239 1.00 93.19 69 THR A O 1
ATOM 554 N N . HIS A 1 70 ? 5.913 -1.861 -13.915 1.00 91.25 70 HIS A N 1
ATOM 555 C CA . HIS A 1 70 ? 5.558 -0.688 -13.119 1.00 91.25 70 HIS A CA 1
ATOM 556 C C . HIS A 1 70 ? 4.103 -0.764 -12.641 1.00 91.25 70 HIS A C 1
ATOM 558 O O . HIS A 1 70 ? 3.874 -0.686 -11.430 1.00 91.25 70 HIS A O 1
ATOM 564 N N . GLU A 1 71 ? 3.165 -1.045 -13.547 1.00 89.44 71 GLU A N 1
ATOM 565 C CA . GLU A 1 71 ? 1.741 -1.228 -13.246 1.00 89.44 71 GLU A CA 1
ATOM 566 C C . GLU A 1 71 ? 1.520 -2.349 -12.225 1.00 89.44 71 GLU A C 1
ATOM 568 O O . GLU A 1 71 ? 0.813 -2.173 -11.229 1.00 89.44 71 GLU A O 1
ATOM 573 N N . TYR A 1 72 ? 2.181 -3.496 -12.409 1.00 89.31 72 TYR A N 1
ATOM 574 C CA . TYR A 1 72 ? 2.114 -4.606 -11.459 1.00 89.31 72 TYR A CA 1
ATOM 575 C C . TYR A 1 72 ? 2.578 -4.189 -10.053 1.00 89.31 72 TYR A C 1
ATOM 577 O O . TYR A 1 72 ? 1.921 -4.488 -9.052 1.00 89.31 72 TYR A O 1
ATOM 585 N N . ARG A 1 73 ? 3.692 -3.453 -9.951 1.00 88.06 73 ARG A N 1
ATOM 586 C CA . ARG A 1 73 ? 4.218 -2.977 -8.658 1.00 88.06 73 ARG A CA 1
ATOM 587 C C . ARG A 1 73 ? 3.325 -1.920 -8.015 1.00 88.06 73 ARG A C 1
ATOM 589 O O . ARG A 1 73 ? 3.253 -1.860 -6.785 1.00 88.06 73 ARG A O 1
ATOM 596 N N . GLU A 1 74 ? 2.657 -1.093 -8.810 1.00 86.44 74 GLU A N 1
ATOM 597 C CA . GLU A 1 74 ? 1.653 -0.155 -8.316 1.00 86.44 74 GLU A CA 1
ATOM 598 C C . GLU A 1 74 ? 0.438 -0.893 -7.742 1.00 86.44 74 GLU A C 1
ATOM 600 O O . GLU A 1 74 ? 0.051 -0.635 -6.598 1.00 86.44 74 GLU A O 1
ATOM 605 N N . ARG A 1 75 ? -0.094 -1.879 -8.472 1.00 85.81 75 ARG A N 1
ATOM 606 C CA . ARG A 1 75 ? -1.206 -2.724 -8.011 1.00 85.81 75 ARG A CA 1
ATOM 607 C C . ARG A 1 75 ? -0.879 -3.448 -6.710 1.00 85.81 75 ARG A C 1
ATOM 609 O O . ARG A 1 75 ? -1.664 -3.375 -5.769 1.00 85.81 75 ARG A O 1
ATOM 616 N N . LEU A 1 76 ? 0.309 -4.043 -6.607 1.00 88.25 76 LEU A N 1
ATOM 617 C CA . LEU A 1 76 ? 0.755 -4.728 -5.390 1.00 88.25 76 LEU A CA 1
ATOM 618 C C . LEU A 1 76 ? 0.821 -3.780 -4.178 1.00 88.25 76 LEU A C 1
ATOM 620 O O . LEU A 1 76 ? 0.526 -4.167 -3.045 1.00 88.25 76 LEU A O 1
ATOM 624 N N . LYS A 1 77 ? 1.203 -2.515 -4.397 1.00 83.88 77 LYS A N 1
ATOM 625 C CA . LYS A 1 77 ? 1.206 -1.495 -3.342 1.00 83.88 77 LYS A CA 1
ATOM 626 C C . LYS A 1 77 ? -0.213 -1.137 -2.901 1.00 83.88 77 LYS A C 1
ATOM 628 O O . LYS A 1 77 ? -0.430 -0.982 -1.699 1.00 83.88 77 LYS A O 1
ATOM 633 N N . ILE A 1 78 ? -1.141 -0.988 -3.848 1.00 82.25 78 ILE A N 1
ATOM 634 C CA . ILE A 1 78 ? -2.553 -0.704 -3.560 1.00 82.25 78 ILE A CA 1
ATOM 635 C C . ILE A 1 78 ? -3.152 -1.852 -2.747 1.00 82.25 78 ILE A C 1
ATOM 637 O O . ILE A 1 78 ? -3.677 -1.606 -1.667 1.00 82.25 78 ILE A O 1
ATOM 641 N N . GLU A 1 79 ? -2.977 -3.097 -3.187 1.00 83.25 79 GLU A N 1
ATOM 642 C CA . GLU A 1 79 ? -3.502 -4.278 -2.493 1.00 83.25 79 GLU A CA 1
ATOM 643 C C . GLU A 1 79 ? -2.933 -4.409 -1.072 1.00 83.25 79 GLU A C 1
ATOM 645 O O . GLU A 1 79 ? -3.660 -4.662 -0.110 1.00 83.25 79 GLU A O 1
ATOM 650 N N . LYS A 1 80 ? -1.626 -4.163 -0.901 1.00 84.81 80 LYS A N 1
ATOM 651 C CA . LYS A 1 80 ? -1.006 -4.155 0.428 1.00 84.81 80 LYS A CA 1
ATOM 652 C C . LYS A 1 80 ? -1.626 -3.094 1.338 1.00 84.81 80 LYS A C 1
ATOM 654 O O . LYS A 1 80 ? -1.840 -3.382 2.512 1.00 84.81 80 LYS A O 1
ATOM 659 N N . HIS A 1 81 ? -1.886 -1.899 0.808 1.00 78.25 81 HIS A N 1
ATOM 660 C CA . HIS A 1 81 ? -2.516 -0.812 1.554 1.00 78.25 81 HIS A CA 1
ATOM 661 C C . HIS A 1 81 ? -3.958 -1.161 1.937 1.00 78.25 81 HIS A C 1
ATOM 663 O O . HIS A 1 81 ? -4.338 -1.006 3.093 1.00 78.25 81 HIS A O 1
ATOM 669 N N . GLU A 1 82 ? -4.743 -1.689 0.994 1.00 79.00 82 GLU A N 1
ATOM 670 C CA . GLU A 1 82 ? -6.106 -2.167 1.252 1.00 79.00 82 GLU A CA 1
ATOM 671 C C . GLU A 1 82 ? -6.107 -3.215 2.373 1.00 79.00 82 GLU A C 1
ATOM 673 O O . GLU A 1 82 ? -6.839 -3.077 3.350 1.00 79.00 82 GLU A O 1
ATOM 678 N N . ARG A 1 83 ? -5.207 -4.203 2.313 1.00 79.00 83 ARG A N 1
ATOM 679 C CA . ARG A 1 83 ? -5.093 -5.237 3.347 1.00 79.00 83 ARG A CA 1
ATOM 680 C C . ARG A 1 83 ? -4.716 -4.679 4.720 1.00 79.00 83 ARG A C 1
ATOM 682 O O . ARG A 1 83 ? -5.238 -5.154 5.726 1.00 79.00 83 ARG A O 1
ATOM 689 N N . THR A 1 84 ? -3.796 -3.716 4.796 1.00 79.88 84 THR A N 1
ATOM 690 C CA . THR A 1 84 ? -3.412 -3.121 6.087 1.00 79.88 84 THR A CA 1
ATOM 691 C C . THR A 1 84 ? -4.544 -2.323 6.719 1.00 79.88 84 THR A C 1
ATOM 693 O O . THR A 1 84 ? -4.736 -2.433 7.928 1.00 79.88 84 THR A O 1
ATOM 696 N N . GLU A 1 85 ? -5.319 -1.585 5.923 1.00 78.38 85 GLU A N 1
ATOM 697 C CA . GLU A 1 85 ? -6.469 -0.830 6.432 1.00 78.38 85 GLU A CA 1
ATOM 698 C C . GLU A 1 85 ? -7.611 -1.759 6.871 1.00 78.38 85 GLU A C 1
ATOM 700 O O . GLU A 1 85 ? -8.193 -1.551 7.936 1.00 78.38 85 GLU A O 1
ATOM 705 N N . LEU A 1 86 ? -7.869 -2.848 6.136 1.00 77.00 86 LEU A N 1
ATOM 706 C CA . LEU A 1 86 ? -8.827 -3.883 6.555 1.00 77.00 86 LEU A CA 1
ATOM 707 C C . LEU A 1 86 ? -8.440 -4.500 7.909 1.00 77.00 86 LEU A C 1
ATOM 709 O O . LEU A 1 86 ? -9.239 -4.551 8.834 1.00 77.00 86 LEU A O 1
ATOM 713 N N . VAL A 1 87 ? -7.176 -4.898 8.085 1.00 81.06 87 VAL A N 1
ATOM 714 C CA . VAL A 1 87 ? -6.718 -5.468 9.367 1.00 81.06 87 VAL A CA 1
ATOM 715 C C . VAL A 1 87 ? -6.798 -4.450 10.508 1.00 81.06 87 VAL A C 1
ATOM 717 O O . VAL A 1 87 ? -7.028 -4.821 11.661 1.00 81.06 87 VAL A O 1
ATOM 720 N N . ARG A 1 88 ? -6.562 -3.166 10.223 1.00 81.56 88 ARG A N 1
ATOM 721 C CA . ARG A 1 88 ? -6.666 -2.103 11.224 1.00 81.56 88 ARG A CA 1
ATOM 722 C C . ARG A 1 88 ? -8.113 -1.911 11.678 1.00 81.56 88 ARG A C 1
ATOM 724 O O . ARG A 1 88 ? -8.352 -1.906 12.883 1.00 81.56 88 ARG A O 1
ATOM 731 N N . THR A 1 89 ? -9.042 -1.810 10.734 1.00 76.06 89 THR A N 1
ATOM 732 C CA . THR A 1 89 ? -10.477 -1.638 11.011 1.00 76.06 89 THR A CA 1
ATOM 733 C C . THR A 1 89 ? -11.046 -2.834 11.776 1.00 76.06 89 THR A C 1
ATOM 735 O O . THR A 1 89 ? -11.601 -2.640 12.852 1.00 76.06 89 THR A O 1
ATOM 738 N N . GLU A 1 90 ? -10.761 -4.071 11.354 1.00 81.69 90 GLU A N 1
ATOM 739 C CA . GLU A 1 90 ? -11.168 -5.285 12.088 1.00 81.69 90 GLU A CA 1
ATOM 740 C C . GLU A 1 90 ? -10.661 -5.313 13.543 1.00 81.69 90 GLU A C 1
ATOM 742 O O . GLU A 1 90 ? -11.309 -5.852 14.444 1.00 81.69 90 GLU A O 1
ATOM 747 N N . ARG A 1 91 ? -9.462 -4.774 13.804 1.00 84.50 91 ARG A N 1
ATOM 748 C CA . ARG A 1 91 ? -8.912 -4.686 15.166 1.00 84.50 91 ARG A CA 1
ATOM 749 C C . ARG A 1 91 ? -9.607 -3.618 15.999 1.00 84.50 91 ARG A C 1
ATOM 751 O O . ARG A 1 91 ? -9.773 -3.830 17.197 1.00 84.50 91 ARG A O 1
ATOM 758 N N . GLU A 1 92 ? -9.940 -2.479 15.403 1.00 82.56 92 GLU A N 1
ATOM 759 C CA . GLU A 1 92 ? -10.686 -1.407 16.066 1.00 82.56 92 GLU A CA 1
ATOM 760 C C . GLU A 1 92 ? -12.106 -1.889 16.413 1.00 82.56 92 GLU A C 1
ATOM 762 O O . GLU A 1 92 ? -12.509 -1.784 17.570 1.00 82.56 92 GLU A O 1
ATOM 767 N N . GLU A 1 93 ? -12.787 -2.568 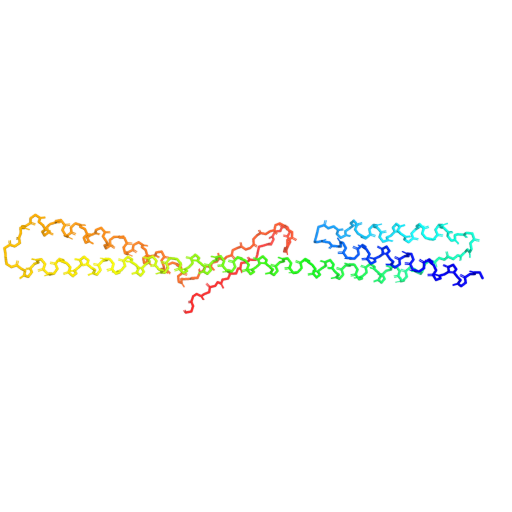15.486 1.00 79.75 93 GLU A N 1
ATOM 768 C CA . GLU A 1 93 ? -14.088 -3.215 15.716 1.00 79.75 93 GLU A CA 1
ATOM 769 C C . GLU A 1 93 ? -14.042 -4.236 16.859 1.00 79.75 93 GLU A C 1
ATOM 771 O O . GLU A 1 93 ? -14.836 -4.175 17.799 1.00 79.75 93 GLU A O 1
ATOM 776 N N . LYS A 1 94 ? -13.075 -5.164 16.829 1.00 85.62 94 LYS A N 1
ATOM 777 C CA . LYS A 1 94 ? -12.922 -6.177 17.887 1.00 85.62 94 LYS A CA 1
ATOM 778 C C . LYS A 1 94 ? -12.664 -5.565 19.258 1.00 85.62 94 LYS A C 1
ATOM 780 O O . LYS A 1 94 ? -13.120 -6.119 20.254 1.00 85.62 94 LYS A O 1
ATOM 785 N N . LYS A 1 95 ? -11.927 -4.453 19.326 1.00 87.25 95 LYS A N 1
ATOM 786 C CA . LYS A 1 95 ? -11.689 -3.744 20.589 1.00 87.25 95 LYS A CA 1
ATOM 787 C C . LYS A 1 95 ? -12.976 -3.145 21.139 1.00 87.25 95 LYS A C 1
ATOM 789 O O . LYS A 1 95 ? -13.243 -3.342 22.315 1.00 87.25 95 LYS A O 1
ATOM 794 N N . LEU A 1 96 ? -13.770 -2.488 20.297 1.00 84.00 96 LEU A N 1
ATOM 795 C CA . LEU A 1 96 ? -15.043 -1.894 20.712 1.00 84.00 96 LEU A CA 1
ATOM 796 C C . LEU A 1 96 ? -16.043 -2.958 21.175 1.00 84.00 96 LEU A C 1
ATOM 798 O O . LEU A 1 96 ? -16.696 -2.783 22.199 1.00 84.00 96 LEU A O 1
ATOM 802 N N . LEU A 1 97 ? -16.111 -4.097 20.480 1.00 85.81 97 LEU A N 1
ATOM 803 C CA . LEU A 1 97 ? -16.936 -5.231 20.908 1.00 85.81 97 LEU A CA 1
ATOM 804 C C . LEU A 1 97 ? -16.468 -5.815 22.248 1.00 85.81 97 LEU A C 1
ATOM 806 O O . LEU A 1 97 ? -17.294 -6.117 23.104 1.00 85.81 97 LEU A O 1
ATOM 810 N N . ALA A 1 98 ? -15.154 -5.960 22.445 1.00 89.19 98 ALA A N 1
ATOM 811 C CA . ALA A 1 98 ? -14.600 -6.455 23.703 1.00 89.19 98 ALA A CA 1
ATOM 812 C C . ALA A 1 98 ? -14.807 -5.469 24.865 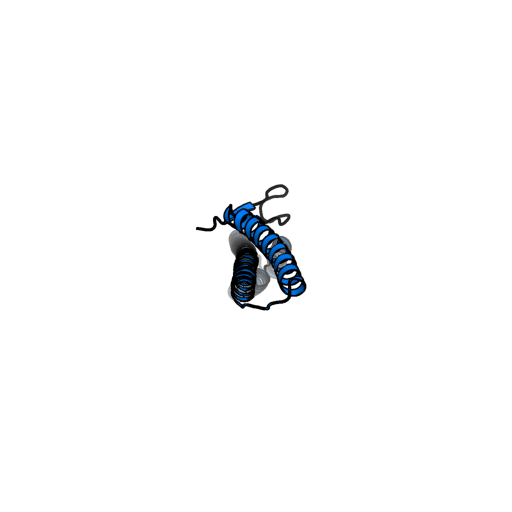1.00 89.19 98 ALA A C 1
ATOM 814 O O . ALA A 1 98 ? -15.029 -5.900 25.993 1.00 89.19 98 ALA A O 1
ATOM 815 N N . GLU A 1 99 ? -14.741 -4.163 24.603 1.00 88.31 99 GLU A N 1
ATOM 816 C CA . GLU A 1 99 ? -15.018 -3.117 25.589 1.00 88.31 99 GLU A CA 1
ATOM 817 C C . GLU A 1 99 ? -16.494 -3.113 26.002 1.00 88.31 99 GLU A C 1
ATOM 819 O O . GLU A 1 99 ? -16.787 -3.043 27.193 1.00 88.31 99 GLU A O 1
ATOM 824 N N . ALA A 1 100 ? -17.413 -3.283 25.045 1.00 87.88 100 ALA A N 1
ATOM 825 C CA . ALA A 1 100 ? -18.838 -3.425 25.330 1.00 87.88 100 ALA A CA 1
ATOM 826 C C . ALA A 1 100 ? -19.142 -4.671 26.185 1.00 87.88 100 ALA A C 1
ATOM 828 O O . ALA A 1 100 ? -19.806 -4.549 27.210 1.00 87.88 100 ALA A O 1
ATOM 829 N N . ASP A 1 101 ? -18.598 -5.840 25.827 1.00 90.62 101 ASP A N 1
ATOM 830 C CA . ASP A 1 101 ? -18.768 -7.087 26.598 1.00 90.62 101 ASP A CA 1
ATOM 831 C C . ASP A 1 101 ? -18.135 -6.987 28.002 1.00 90.62 101 ASP A C 1
ATOM 833 O O . ASP A 1 101 ? -18.701 -7.445 28.993 1.00 90.62 101 ASP A O 1
ATOM 837 N N . ALA A 1 102 ? -16.975 -6.335 28.135 1.00 92.00 102 ALA A N 1
ATOM 838 C CA . ALA A 1 102 ? -16.362 -6.101 29.442 1.00 92.00 102 ALA A CA 1
ATOM 839 C C . ALA A 1 102 ? -17.208 -5.170 30.328 1.00 92.00 102 ALA A C 1
ATOM 841 O O . ALA A 1 102 ? -17.352 -5.440 31.521 1.00 92.00 102 ALA A O 1
ATOM 842 N N . ALA A 1 103 ? -17.774 -4.104 29.755 1.00 89.69 103 ALA A N 1
ATOM 843 C CA . ALA A 1 103 ? -18.631 -3.172 30.481 1.00 89.69 103 ALA A CA 1
ATOM 844 C C . ALA A 1 103 ? -19.945 -3.832 30.937 1.00 89.69 103 ALA A C 1
ATOM 846 O O . ALA A 1 103 ? -20.354 -3.633 32.080 1.00 89.69 103 ALA A O 1
ATOM 847 N N . GLU A 1 104 ? -20.547 -4.680 30.098 1.00 89.94 104 GLU A N 1
ATOM 848 C CA . GLU A 1 104 ? -21.754 -5.451 30.433 1.00 89.94 104 GLU A CA 1
ATOM 849 C C . GLU A 1 104 ? -21.497 -6.428 31.594 1.00 89.94 104 GLU A C 1
ATOM 851 O O . GLU A 1 104 ? -22.261 -6.482 32.560 1.00 89.94 104 GLU A O 1
ATOM 856 N N . ARG A 1 105 ? -20.364 -7.145 31.579 1.00 92.00 105 ARG A N 1
ATOM 857 C CA . ARG A 1 105 ? -19.987 -8.050 32.683 1.00 92.00 105 ARG A CA 1
ATOM 858 C C . ARG A 1 105 ? -19.743 -7.321 33.999 1.00 92.00 105 ARG A C 1
ATOM 860 O O . ARG A 1 105 ? -20.042 -7.871 35.062 1.00 92.00 105 ARG A O 1
ATOM 867 N N . GLU A 1 106 ? -19.168 -6.123 33.948 1.00 90.19 106 GLU A N 1
ATOM 868 C CA . GLU A 1 106 ? -18.939 -5.324 35.151 1.00 90.19 106 GLU A CA 1
ATOM 869 C C . GLU A 1 106 ? -20.265 -4.802 35.720 1.00 90.19 106 GLU A C 1
ATOM 871 O O . GLU A 1 106 ? -20.492 -4.895 36.927 1.00 90.19 106 GLU A O 1
ATOM 876 N N . GLU A 1 107 ? -21.191 -4.363 34.863 1.00 89.50 107 GLU A N 1
ATOM 877 C CA . GLU A 1 107 ? -22.553 -4.012 35.272 1.00 89.50 107 GLU A CA 1
ATOM 878 C C . GLU A 1 107 ? -23.259 -5.200 35.950 1.00 89.50 107 GLU A C 1
ATOM 880 O O . GLU A 1 107 ? -23.740 -5.076 37.080 1.00 89.50 107 GLU A O 1
ATOM 885 N N . GLU A 1 108 ? -23.243 -6.387 35.330 1.00 91.31 108 GLU A N 1
ATOM 886 C CA . GLU A 1 108 ? -23.808 -7.605 35.924 1.00 91.31 108 GLU A CA 1
ATOM 887 C C . GLU A 1 108 ? -23.182 -7.947 37.283 1.00 91.31 108 GLU A C 1
ATOM 889 O O . GLU A 1 108 ? -23.853 -8.456 38.190 1.00 91.31 108 GLU A O 1
ATOM 894 N N . ARG A 1 109 ? -21.873 -7.723 37.432 1.00 91.94 109 ARG A N 1
ATOM 895 C CA . ARG A 1 109 ? -21.155 -7.972 38.683 1.00 91.94 109 ARG A CA 1
ATOM 896 C C . ARG A 1 109 ? -21.666 -7.047 39.783 1.00 91.94 109 ARG A C 1
ATOM 898 O O . ARG A 1 109 ? -21.949 -7.536 40.880 1.00 91.94 109 ARG A O 1
ATOM 905 N N . TYR A 1 110 ? -21.829 -5.755 39.502 1.00 87.06 110 TYR A N 1
ATOM 906 C CA . TYR A 1 110 ? -22.397 -4.803 40.459 1.00 87.06 110 TYR A CA 1
ATOM 907 C C . TYR A 1 110 ? -23.859 -5.118 40.788 1.00 87.06 110 TYR A C 1
ATOM 909 O O . TYR A 1 110 ? -24.228 -5.093 41.964 1.00 87.06 110 TYR A O 1
ATOM 917 N N . GLN A 1 111 ? -24.667 -5.531 39.805 1.00 89.31 111 GLN A N 1
ATOM 918 C CA . GLN A 1 111 ? -26.042 -5.985 40.049 1.00 89.31 111 GLN A CA 1
ATOM 919 C C . GLN A 1 111 ? -26.079 -7.189 41.006 1.00 89.31 111 GLN A C 1
ATOM 921 O O . GLN A 1 111 ? -26.844 -7.199 41.975 1.00 89.31 111 GLN A O 1
ATOM 926 N N . LYS A 1 112 ? -25.213 -8.192 40.790 1.00 90.88 112 LYS A N 1
ATOM 927 C CA . LYS A 1 112 ? -25.095 -9.369 41.670 1.00 90.88 112 LYS A CA 1
ATOM 928 C C . LYS A 1 112 ? -24.665 -8.970 43.084 1.00 90.88 112 LYS A C 1
ATOM 930 O O . LYS A 1 112 ? -25.273 -9.434 44.049 1.00 90.88 112 LYS A O 1
ATOM 935 N N . LEU A 1 113 ? -23.670 -8.091 43.222 1.00 89.00 113 LEU A N 1
ATOM 936 C CA . LEU A 1 113 ? -23.212 -7.590 44.524 1.00 89.00 113 LEU A CA 1
ATOM 937 C C . LEU A 1 113 ? -24.316 -6.844 45.280 1.00 89.00 113 LEU A C 1
ATOM 939 O O . LEU A 1 113 ? -24.528 -7.123 46.460 1.00 89.00 113 LEU A O 1
ATOM 943 N N . LEU A 1 114 ? -25.057 -5.966 44.600 1.00 87.62 114 LEU A N 1
ATOM 944 C CA . LEU A 1 114 ? -26.173 -5.230 45.191 1.00 87.62 114 LEU A CA 1
ATOM 945 C C . LEU A 1 114 ? -27.306 -6.173 45.620 1.00 87.62 114 LEU A C 1
ATOM 947 O O . LEU A 1 114 ? -27.828 -6.051 46.728 1.00 87.62 114 LEU A O 1
ATOM 951 N N . SER A 1 115 ? -27.660 -7.152 44.778 1.00 87.69 115 SER A N 1
ATOM 952 C CA . SER A 1 115 ? -28.696 -8.143 45.104 1.00 87.69 115 SER A CA 1
ATOM 953 C C . SER A 1 115 ? -28.343 -8.958 46.351 1.00 87.69 115 SER A C 1
ATOM 955 O O . SER A 1 115 ? -29.194 -9.180 47.211 1.00 87.69 115 SER A O 1
ATOM 957 N N . LYS A 1 116 ? -27.065 -9.334 46.490 1.00 88.12 116 LYS A N 1
ATOM 958 C CA . LYS A 1 116 ? -26.557 -10.070 47.645 1.00 88.12 116 LYS A CA 1
ATOM 959 C C . LYS A 1 116 ? -26.564 -9.207 48.908 1.00 88.12 116 LYS A C 1
ATOM 961 O O . LYS A 1 116 ? -27.090 -9.653 49.923 1.00 88.12 116 LYS A O 1
ATOM 966 N N . ALA A 1 117 ? -26.069 -7.971 48.826 1.00 85.75 117 ALA A N 1
ATOM 967 C CA . ALA A 1 117 ? -26.074 -7.021 49.939 1.00 85.75 117 ALA A CA 1
ATOM 968 C C . ALA A 1 117 ? -27.494 -6.746 50.466 1.00 85.75 117 ALA A C 1
ATOM 970 O O . ALA A 1 117 ? -27.707 -6.734 51.670 1.00 85.75 117 ALA A O 1
ATOM 971 N N . ARG A 1 118 ? -28.488 -6.625 49.577 1.00 82.12 118 ARG A N 1
ATOM 972 C CA . ARG A 1 118 ? -29.901 -6.459 49.966 1.00 82.12 118 ARG A CA 1
ATOM 973 C C . ARG A 1 118 ? -30.518 -7.704 50.616 1.00 82.12 118 ARG A C 1
ATOM 975 O O . ARG A 1 118 ? -31.507 -7.585 51.332 1.00 82.12 118 ARG A O 1
ATOM 982 N N . SER A 1 119 ? -29.982 -8.893 50.340 1.00 82.38 119 SER A N 1
ATOM 983 C CA . SER A 1 119 ? -30.472 -10.158 50.910 1.00 82.38 119 SER A CA 1
ATOM 984 C C . SER A 1 119 ? -29.858 -10.501 52.272 1.00 82.38 119 SER A C 1
ATOM 986 O O . SER A 1 119 ? -30.418 -11.312 53.010 1.00 82.38 119 SER A O 1
ATOM 988 N N . GLU A 1 120 ? -28.718 -9.900 52.616 1.00 82.62 120 GLU A N 1
ATOM 989 C CA . GLU A 1 120 ? -28.041 -10.107 53.894 1.00 82.62 120 GLU A CA 1
ATOM 990 C C . GLU A 1 120 ? -28.654 -9.190 54.968 1.00 82.62 120 GLU A C 1
ATOM 992 O O . GLU A 1 120 ? -28.653 -7.966 54.857 1.00 82.62 120 GLU A O 1
ATOM 997 N N . ALA A 1 121 ? -29.204 -9.781 56.031 1.00 56.25 121 ALA A N 1
ATOM 998 C CA . ALA A 1 121 ? -29.759 -9.023 57.149 1.00 56.25 121 ALA A CA 1
ATOM 999 C C . ALA A 1 121 ? -28.636 -8.334 57.950 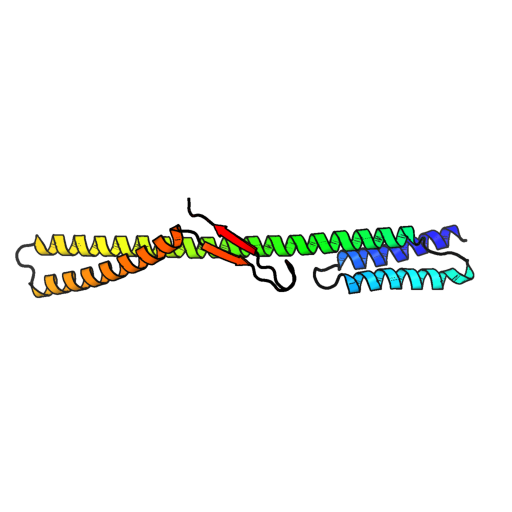1.00 56.25 121 ALA A C 1
ATOM 1001 O O . ALA A 1 121 ? -27.716 -9.005 58.418 1.00 56.25 121 ALA A O 1
ATOM 1002 N N . GLY A 1 122 ? -28.737 -7.013 58.149 1.00 66.56 122 GLY A N 1
ATOM 1003 C CA . GLY A 1 122 ? -27.773 -6.220 58.929 1.00 66.56 122 GLY A CA 1
ATOM 1004 C C . GLY A 1 122 ? -26.678 -5.524 58.113 1.00 66.56 122 GLY A C 1
ATOM 1005 O O . GLY A 1 122 ? -25.680 -5.099 58.691 1.00 66.56 122 GLY A O 1
ATOM 1006 N N . VAL A 1 123 ? -26.840 -5.419 56.792 1.00 66.88 123 VAL A N 1
ATOM 1007 C CA . VAL A 1 123 ? -25.978 -4.579 55.950 1.00 66.88 123 VAL A CA 1
ATOM 1008 C C . VAL A 1 123 ? -26.294 -3.101 56.192 1.00 66.88 123 VAL A C 1
ATOM 1010 O O . VAL A 1 123 ? -27.456 -2.724 56.293 1.00 66.88 123 VAL A O 1
ATOM 1013 N N . ASP A 1 124 ? -25.237 -2.297 56.305 1.00 76.94 124 ASP A N 1
ATOM 1014 C CA . ASP A 1 124 ? -25.299 -0.848 56.515 1.00 76.94 124 ASP A CA 1
ATOM 1015 C C . ASP A 1 124 ? -25.913 -0.146 55.293 1.00 76.94 124 ASP A C 1
ATOM 1017 O O . ASP A 1 124 ? -25.502 -0.421 54.158 1.00 76.94 124 ASP A O 1
ATOM 1021 N N . ASP A 1 125 ? -26.863 0.767 55.509 1.00 80.25 125 ASP A N 1
ATOM 1022 C CA . ASP A 1 125 ? -27.551 1.493 54.426 1.00 80.25 125 ASP A CA 1
ATOM 1023 C C . ASP A 1 125 ? -26.556 2.294 53.565 1.00 80.25 125 ASP A C 1
ATOM 1025 O O . ASP A 1 125 ? -26.701 2.366 52.342 1.00 80.25 125 ASP A O 1
ATOM 1029 N N . ASP A 1 126 ? -25.478 2.796 54.176 1.00 82.31 126 ASP A N 1
ATOM 1030 C CA . ASP A 1 126 ? -24.388 3.497 53.488 1.00 82.31 126 ASP A CA 1
ATOM 1031 C C . ASP A 1 126 ? -23.692 2.601 52.450 1.00 82.31 126 ASP A C 1
ATOM 1033 O O . ASP A 1 126 ? -23.378 3.029 51.339 1.00 82.31 126 ASP A O 1
ATOM 1037 N N . ARG A 1 127 ? -23.517 1.311 52.761 1.00 80.50 127 ARG A N 1
ATOM 1038 C CA . ARG A 1 127 ? -22.875 0.350 51.855 1.00 80.50 127 ARG A CA 1
ATOM 1039 C C . ARG A 1 127 ? -23.778 -0.041 50.688 1.00 80.50 127 ARG A C 1
ATOM 1041 O O . ARG A 1 127 ? -23.283 -0.357 49.605 1.00 80.50 127 ARG A O 1
ATOM 1048 N N . ILE A 1 128 ? -25.093 -0.030 50.896 1.00 85.00 128 ILE A N 1
ATOM 1049 C CA . ILE A 1 128 ? -26.072 -0.223 49.822 1.00 85.00 128 ILE A CA 1
ATOM 1050 C C . ILE A 1 128 ? -26.056 0.998 48.895 1.00 85.00 128 ILE A C 1
ATOM 1052 O O . ILE A 1 128 ? -25.973 0.818 47.681 1.00 85.00 128 ILE A O 1
ATOM 1056 N N . ALA A 1 129 ? -26.035 2.214 49.447 1.00 86.88 129 ALA A N 1
ATOM 1057 C CA . ALA A 1 129 ? -25.965 3.452 48.670 1.00 86.88 129 ALA A CA 1
ATOM 1058 C C . ALA A 1 129 ? -24.680 3.550 47.821 1.00 86.88 129 ALA A C 1
ATOM 1060 O O . ALA A 1 129 ? -24.738 3.934 46.651 1.00 86.88 129 ALA A O 1
ATOM 1061 N N . GLU A 1 130 ? -23.526 3.141 48.360 1.00 87.62 130 GLU A N 1
ATOM 1062 C CA . GLU A 1 130 ? -22.268 3.059 47.601 1.00 87.62 130 GLU A CA 1
ATOM 1063 C C . GLU A 1 130 ? -22.355 2.077 46.420 1.00 87.62 130 GLU A C 1
ATOM 1065 O O . GLU A 1 130 ? -21.912 2.387 45.312 1.00 87.62 130 GLU A O 1
ATOM 1070 N N . LEU A 1 131 ? -22.945 0.894 46.633 1.00 86.50 131 LEU A N 1
ATOM 1071 C CA . LEU A 1 131 ? -23.126 -0.109 45.579 1.00 86.50 131 LEU A CA 1
ATOM 1072 C C . LEU A 1 131 ? -24.130 0.343 44.510 1.00 86.50 131 LEU A C 1
ATOM 1074 O O . LEU A 1 131 ? -23.949 0.020 43.338 1.00 86.50 131 LEU A O 1
ATOM 1078 N N . GLU A 1 132 ? -25.163 1.096 44.889 1.00 87.44 132 GLU A N 1
ATOM 1079 C CA . GLU A 1 132 ? -26.114 1.703 43.950 1.00 87.44 132 GLU A CA 1
ATOM 1080 C C . GLU A 1 132 ? -25.456 2.784 43.088 1.00 87.44 132 GLU A C 1
ATOM 1082 O O . GLU A 1 132 ? -25.662 2.804 41.873 1.00 87.44 132 GLU A O 1
ATOM 1087 N N . ALA A 1 133 ? -24.618 3.637 43.684 1.00 90.44 133 ALA A N 1
ATOM 1088 C CA . ALA A 1 133 ? -23.853 4.639 42.946 1.00 90.44 133 ALA A CA 1
ATOM 1089 C C . ALA A 1 133 ? -22.870 3.989 41.956 1.00 90.44 133 ALA A C 1
ATOM 1091 O O . ALA A 1 133 ? -22.823 4.376 40.787 1.00 90.44 133 ALA A O 1
ATOM 1092 N N . ALA A 1 134 ? -22.144 2.954 42.393 1.00 87.50 134 ALA A N 1
ATOM 1093 C CA . ALA A 1 134 ? -21.228 2.203 41.535 1.00 87.50 134 ALA A CA 1
ATOM 1094 C C . ALA A 1 134 ? -21.960 1.472 40.395 1.00 87.50 134 ALA A C 1
ATOM 1096 O O . ALA A 1 134 ? -21.480 1.447 39.262 1.00 87.50 134 ALA A O 1
ATOM 1097 N N . LEU A 1 135 ? -23.149 0.920 40.664 1.00 89.44 135 LEU A N 1
ATOM 1098 C CA . LEU A 1 135 ? -23.987 0.303 39.638 1.00 89.44 135 LEU A CA 1
ATOM 1099 C C . LEU A 1 135 ? -24.464 1.327 38.599 1.00 89.44 135 LEU A C 1
ATOM 1101 O O . LEU A 1 135 ? -24.442 1.033 37.406 1.00 89.44 135 LEU A O 1
ATOM 1105 N N . ALA A 1 136 ? -24.869 2.525 39.027 1.00 90.31 136 ALA A N 1
ATOM 1106 C CA . ALA A 1 136 ? -25.295 3.582 38.112 1.00 90.31 136 ALA A CA 1
ATOM 1107 C C . ALA A 1 136 ? -24.153 4.035 37.181 1.00 90.31 136 ALA A C 1
ATOM 1109 O O . ALA A 1 136 ? -24.368 4.238 35.985 1.00 90.31 136 ALA A O 1
ATOM 1110 N N . GLU A 1 137 ? -22.928 4.142 37.703 1.00 90.00 137 GLU A N 1
ATOM 1111 C CA . GLU A 1 137 ? -21.739 4.459 36.904 1.00 90.00 137 GLU A CA 1
ATOM 1112 C C . GLU A 1 137 ? -21.383 3.333 35.917 1.00 90.00 137 GLU A C 1
ATOM 1114 O O . GLU A 1 137 ? -21.086 3.598 34.744 1.00 90.00 137 GLU A O 1
ATOM 1119 N N . ALA A 1 138 ? -21.465 2.075 36.363 1.00 86.44 138 ALA A N 1
ATOM 1120 C CA . ALA A 1 138 ? -21.248 0.906 35.515 1.00 86.44 138 ALA A CA 1
ATOM 1121 C C . ALA A 1 138 ? -22.286 0.828 34.382 1.00 86.44 138 ALA A C 1
ATOM 1123 O O . ALA A 1 138 ? -21.903 0.676 33.223 1.00 86.44 138 ALA A O 1
ATOM 1124 N N . HIS A 1 139 ? -23.570 1.049 34.680 1.00 88.62 139 HIS A N 1
ATOM 1125 C CA . HIS A 1 139 ? -24.649 1.093 33.687 1.00 88.62 139 HIS A CA 1
ATOM 1126 C C . HIS A 1 139 ? -24.433 2.217 32.662 1.00 88.62 139 HIS A C 1
ATOM 1128 O O . HIS A 1 139 ? -24.509 1.994 31.457 1.00 88.62 139 HIS A O 1
ATOM 1134 N N . ALA A 1 140 ? -24.076 3.428 33.105 1.00 89.06 140 ALA A N 1
ATOM 1135 C CA . ALA A 1 140 ? -23.792 4.542 32.194 1.00 89.06 140 ALA A CA 1
ATOM 1136 C C . ALA A 1 140 ? -22.565 4.289 31.294 1.00 89.06 140 ALA A C 1
ATOM 1138 O O . ALA A 1 140 ? -22.436 4.873 30.214 1.00 89.06 140 ALA A O 1
ATOM 1139 N N . THR A 1 141 ? -21.621 3.466 31.746 1.00 87.06 141 THR A N 1
ATOM 1140 C CA . THR A 1 141 ? -20.438 3.067 30.971 1.00 87.06 141 THR A CA 1
ATOM 1141 C C . THR A 1 141 ? -20.779 1.958 29.975 1.00 87.06 141 THR A C 1
ATOM 1143 O O . THR A 1 141 ? -20.421 2.072 28.803 1.00 87.06 141 THR A O 1
ATOM 1146 N N . SER A 1 142 ? -21.548 0.961 30.413 1.00 87.75 142 SER A N 1
ATOM 1147 C CA . SER A 1 142 ? -22.130 -0.110 29.595 1.00 87.75 142 SER A CA 1
ATOM 1148 C C . SER A 1 142 ? -22.961 0.447 28.436 1.00 87.75 142 SER A C 1
ATOM 1150 O O . SER A 1 142 ? -22.676 0.147 27.276 1.00 87.75 142 SER A O 1
ATOM 1152 N N . GLU A 1 143 ? -23.894 1.370 28.698 1.00 87.19 143 GLU A N 1
ATOM 1153 C CA . GLU A 1 143 ? -24.715 1.981 27.643 1.00 87.19 143 GLU A CA 1
ATOM 1154 C C . GLU A 1 143 ? -23.890 2.766 26.618 1.00 87.19 143 GLU A C 1
ATOM 1156 O O . GLU A 1 143 ? -24.143 2.672 25.416 1.00 87.19 143 GLU A O 1
ATOM 1161 N N . ARG A 1 144 ? -22.866 3.510 27.061 1.00 85.62 144 ARG A N 1
ATOM 1162 C CA . ARG A 1 144 ? -21.968 4.234 26.146 1.00 85.62 144 ARG A CA 1
ATOM 1163 C C . ARG A 1 144 ? -21.157 3.281 25.273 1.00 85.62 144 ARG A C 1
ATOM 1165 O O . ARG A 1 144 ? -21.080 3.495 24.063 1.00 85.62 144 ARG A O 1
ATOM 1172 N N . ALA A 1 145 ? -20.577 2.238 25.864 1.00 83.38 145 ALA A N 1
ATOM 1173 C CA . ALA A 1 145 ? -19.799 1.240 25.135 1.00 83.38 145 ALA A CA 1
ATOM 1174 C C . ALA A 1 145 ? -20.677 0.468 24.137 1.00 83.38 145 ALA A C 1
ATOM 1176 O O . ALA A 1 145 ? -20.293 0.274 22.983 1.00 83.38 145 ALA A O 1
ATOM 1177 N N . ARG A 1 146 ? -21.902 0.114 24.539 1.00 83.94 146 ARG A N 1
ATOM 1178 C CA . ARG A 1 146 ? -22.894 -0.531 23.676 1.00 83.94 146 ARG A CA 1
ATOM 1179 C C . ARG A 1 146 ? -23.333 0.369 22.526 1.00 83.94 146 ARG A C 1
ATOM 1181 O O . ARG A 1 146 ? -23.359 -0.095 21.392 1.00 83.94 146 ARG A O 1
ATOM 1188 N N . ALA A 1 147 ? -23.620 1.645 22.782 1.00 80.94 147 ALA A N 1
ATOM 1189 C CA . ALA A 1 147 ? -23.972 2.597 21.731 1.00 80.94 147 ALA A CA 1
ATOM 1190 C C . ALA A 1 147 ? -22.840 2.732 20.699 1.00 80.94 147 ALA A C 1
ATOM 1192 O O . ALA A 1 147 ? -23.092 2.686 19.495 1.00 80.94 147 ALA A O 1
ATOM 1193 N N . MET A 1 148 ? -21.582 2.811 21.152 1.00 79.44 148 MET A N 1
ATOM 1194 C CA . MET A 1 148 ? -20.424 2.807 20.253 1.00 79.44 148 MET A CA 1
ATOM 1195 C C . MET A 1 148 ? -20.341 1.503 19.447 1.00 79.44 148 MET A C 1
ATOM 1197 O O . MET A 1 148 ? -20.188 1.554 18.227 1.00 79.44 148 MET A O 1
ATOM 1201 N N . ALA A 1 149 ? -20.513 0.341 20.081 1.00 79.44 149 ALA A N 1
ATOM 1202 C CA . ALA A 1 149 ? -20.499 -0.965 19.420 1.00 79.44 149 ALA A CA 1
ATOM 1203 C C . ALA A 1 149 ? -21.709 -1.219 18.489 1.00 79.44 149 ALA A C 1
ATOM 1205 O O . ALA A 1 149 ? -21.615 -1.998 17.543 1.00 79.44 149 ALA A O 1
ATOM 1206 N N . GLU A 1 150 ? -22.851 -0.568 18.698 1.00 73.75 150 GLU A N 1
ATOM 1207 C CA . GLU A 1 150 ? -24.007 -0.642 17.794 1.00 73.75 150 GLU A CA 1
ATOM 1208 C C . GLU A 1 150 ? -23.835 0.279 16.580 1.00 73.75 150 GLU A C 1
ATOM 1210 O O . GLU A 1 150 ? -24.100 -0.147 15.456 1.00 73.75 150 GLU A O 1
ATOM 1215 N N . MET A 1 151 ? -23.275 1.483 16.761 1.00 68.12 151 MET A N 1
ATOM 1216 C CA . MET A 1 151 ? -22.861 2.346 15.639 1.00 68.12 151 MET A CA 1
ATOM 1217 C C . MET A 1 151 ? -21.807 1.667 14.743 1.00 68.12 151 MET A C 1
ATOM 1219 O O . MET A 1 151 ? -21.777 1.867 13.530 1.00 68.12 151 MET A O 1
ATOM 1223 N N . THR A 1 152 ? -20.979 0.820 15.348 1.00 62.59 152 THR A N 1
ATOM 1224 C CA . THR A 1 152 ? -19.982 -0.056 14.710 1.00 62.59 152 THR A CA 1
ATOM 1225 C C . THR A 1 152 ? -20.656 -1.164 13.877 1.00 62.59 152 THR A C 1
ATOM 1227 O O . THR A 1 152 ? -20.226 -1.452 12.761 1.00 62.59 152 THR A O 1
ATOM 1230 N N . LYS A 1 153 ? -21.769 -1.745 14.362 1.00 59.19 153 LYS A N 1
ATOM 1231 C CA . LYS A 1 153 ? -22.553 -2.784 13.656 1.00 59.19 153 LYS A CA 1
ATOM 1232 C C . LYS A 1 153 ? -23.284 -2.277 12.412 1.00 59.19 153 LYS A C 1
ATOM 1234 O O . LYS A 1 153 ? -23.487 -3.057 11.486 1.00 59.19 153 LYS A O 1
ATOM 1239 N N . SER A 1 154 ? -23.636 -0.989 12.344 1.00 58.44 154 SER A N 1
ATOM 1240 C CA . SER A 1 154 ? -24.152 -0.368 11.108 1.00 58.44 154 SER A CA 1
ATOM 1241 C C . SER A 1 154 ? -23.137 -0.341 9.952 1.00 58.44 154 SER A C 1
ATOM 1243 O O . SER A 1 154 ? -23.504 0.002 8.828 1.00 58.44 154 SER A O 1
ATOM 1245 N N . GLY A 1 155 ? -21.896 -0.766 10.208 1.00 54.31 155 GLY A N 1
ATOM 1246 C CA . GLY A 1 155 ? -20.834 -0.931 9.231 1.00 54.31 155 GLY A CA 1
ATOM 1247 C C . GLY A 1 155 ? -19.912 0.279 9.182 1.00 54.31 155 GLY A C 1
ATOM 1248 O O . GLY A 1 155 ? -20.359 1.428 9.198 1.00 54.31 155 GLY A O 1
ATOM 1249 N N . TYR A 1 156 ? -18.607 0.029 9.103 1.00 59.38 156 TYR A N 1
ATOM 1250 C CA . TYR A 1 156 ? -17.639 1.099 8.900 1.00 59.38 156 TYR A CA 1
ATOM 1251 C C . TYR A 1 156 ? -17.518 1.423 7.429 1.00 59.38 156 TYR A C 1
ATOM 1253 O O . TYR A 1 156 ? -17.240 0.565 6.586 1.00 59.38 156 TYR A O 1
ATOM 1261 N N . VAL A 1 157 ? -17.663 2.712 7.147 1.00 57.84 157 VAL A N 1
ATOM 1262 C CA . VAL A 1 157 ? -17.201 3.294 5.902 1.00 57.84 157 VAL A CA 1
ATOM 1263 C C . VAL A 1 157 ? -15.714 3.578 6.056 1.00 57.84 157 VAL A C 1
ATOM 1265 O O . VAL A 1 157 ? -15.325 4.515 6.753 1.00 57.84 157 VAL A O 1
ATOM 1268 N N . TYR A 1 158 ? -14.874 2.781 5.402 1.00 63.12 158 TYR A N 1
ATOM 1269 C CA . TYR A 1 158 ? -13.458 3.102 5.295 1.00 63.12 158 TYR A CA 1
ATOM 1270 C C . TYR A 1 158 ? -13.218 3.878 3.998 1.00 63.12 158 TYR A C 1
ATOM 1272 O O . TYR A 1 158 ? -13.599 3.460 2.901 1.00 63.12 158 TYR A O 1
ATOM 1280 N N . VAL A 1 159 ? -12.597 5.049 4.133 1.00 60.97 159 VAL A N 1
ATOM 1281 C CA . VAL A 1 159 ? -12.227 5.903 3.003 1.00 60.97 159 VAL A CA 1
ATOM 1282 C C . VAL A 1 159 ? -10.746 5.703 2.737 1.00 60.97 159 VAL A C 1
ATOM 1284 O O . VAL A 1 159 ? -9.901 6.137 3.518 1.00 60.97 159 VAL A O 1
ATOM 1287 N N . ILE A 1 160 ? -10.419 5.057 1.621 1.00 64.81 160 ILE A N 1
ATOM 1288 C CA . ILE A 1 160 ? -9.037 4.989 1.149 1.00 64.81 160 ILE A CA 1
ATOM 1289 C C . ILE A 1 160 ? -8.799 6.227 0.294 1.00 64.81 160 ILE A C 1
ATOM 1291 O O . ILE A 1 160 ? -9.210 6.280 -0.868 1.00 64.81 160 ILE A O 1
ATOM 1295 N N . SER A 1 161 ? -8.134 7.229 0.869 1.00 56.16 161 SER A N 1
ATOM 1296 C CA . SER A 1 161 ? -7.680 8.406 0.133 1.00 56.16 161 SER A CA 1
ATOM 1297 C C . SER A 1 161 ? -6.157 8.389 0.001 1.00 56.16 161 SER A C 1
ATOM 1299 O O . SER A 1 161 ? -5.401 8.450 0.970 1.00 56.16 161 SER A O 1
ATOM 1301 N N . LYS A 1 162 ? -5.683 8.283 -1.241 1.00 61.53 162 LYS A N 1
ATOM 1302 C CA . LYS A 1 162 ? -4.286 8.534 -1.587 1.00 61.53 162 LYS A CA 1
ATOM 1303 C C . LYS A 1 162 ? -4.253 9.304 -2.894 1.00 61.53 162 LYS A C 1
ATOM 1305 O O . LYS A 1 162 ? -4.675 8.785 -3.926 1.00 61.53 162 LYS A O 1
ATOM 1310 N N . ILE A 1 163 ? -3.720 10.523 -2.834 1.00 55.12 163 ILE A N 1
ATOM 1311 C CA . ILE A 1 163 ? -3.513 11.379 -4.005 1.00 55.12 163 ILE A CA 1
ATOM 1312 C C . ILE A 1 163 ? -2.739 10.559 -5.053 1.00 55.12 163 ILE A C 1
ATOM 1314 O O . ILE A 1 163 ? -1.638 10.066 -4.781 1.00 55.12 163 ILE A O 1
ATOM 1318 N N . GLY A 1 164 ? -3.375 10.332 -6.205 1.00 54.44 164 GLY A N 1
ATOM 1319 C CA . GLY A 1 164 ? -2.805 9.623 -7.351 1.00 54.44 164 GLY A CA 1
ATOM 1320 C C . GLY A 1 164 ? -3.038 8.107 -7.454 1.00 54.44 164 GLY A C 1
ATOM 1321 O O . GLY A 1 164 ? -2.561 7.545 -8.427 1.00 54.44 164 GLY A O 1
ATOM 1322 N N . SER A 1 165 ? -3.738 7.414 -6.533 1.00 61.56 165 SER A N 1
ATOM 1323 C CA . SER A 1 165 ? -4.034 5.967 -6.729 1.00 61.56 165 SER A CA 1
ATOM 1324 C C . SER A 1 165 ? -5.358 5.667 -7.439 1.00 61.56 165 SER A C 1
ATOM 1326 O O . SER A 1 165 ? -5.563 4.532 -7.859 1.00 61.56 165 SER A O 1
ATOM 1328 N N . PHE A 1 166 ? -6.254 6.655 -7.557 1.00 57.53 166 PHE A N 1
ATOM 1329 C CA . PHE A 1 166 ? -7.571 6.495 -8.193 1.00 57.53 166 PHE A CA 1
ATOM 1330 C C . PHE A 1 166 ? -7.962 7.659 -9.139 1.00 57.53 166 PHE A C 1
ATOM 1332 O O . PHE A 1 166 ? -9.008 7.586 -9.776 1.00 57.53 166 PHE A O 1
ATOM 1339 N N . GLY A 1 167 ? -7.124 8.700 -9.261 1.00 58.06 167 GLY A N 1
ATOM 1340 C CA . GLY A 1 167 ? -7.411 9.983 -9.933 1.00 58.06 167 GLY A CA 1
ATOM 1341 C C . GLY A 1 167 ? -7.239 11.166 -8.967 1.00 58.06 167 GLY A C 1
ATOM 1342 O O . GLY A 1 167 ? -7.277 10.951 -7.756 1.00 58.06 167 GLY A O 1
ATOM 1343 N N . GLU A 1 168 ? -7.008 12.392 -9.461 1.00 61.84 168 GLU A N 1
ATOM 1344 C CA . GLU A 1 168 ? -6.784 13.575 -8.595 1.00 61.84 168 GLU A CA 1
ATOM 1345 C C . GLU A 1 168 ? -7.982 13.888 -7.672 1.00 61.84 168 GLU A C 1
ATOM 1347 O O . GLU A 1 168 ? -7.763 14.408 -6.584 1.00 61.84 168 GLU A O 1
ATOM 1352 N N . ASP A 1 169 ? -9.194 13.429 -8.017 1.00 62.91 169 ASP A N 1
ATOM 1353 C CA . ASP A 1 169 ? -10.439 13.694 -7.272 1.00 62.91 169 ASP A CA 1
ATOM 1354 C C . ASP A 1 169 ? -11.282 12.435 -6.970 1.00 62.91 169 ASP A C 1
ATOM 1356 O O . ASP A 1 169 ? -12.499 12.508 -6.793 1.00 62.91 169 ASP A O 1
ATOM 1360 N N . VAL A 1 170 ? -10.669 11.246 -6.925 1.00 62.25 170 VAL A N 1
ATOM 1361 C CA . VAL A 1 170 ? -11.401 9.987 -6.681 1.00 62.25 170 VAL A CA 1
ATOM 1362 C C . VAL A 1 170 ? -10.981 9.363 -5.354 1.00 62.25 170 VAL A C 1
ATOM 1364 O O . VAL A 1 170 ? -9.805 9.084 -5.120 1.00 62.25 170 VAL A O 1
ATOM 1367 N N . VAL A 1 171 ? -11.965 9.080 -4.496 1.00 65.00 171 VAL A N 1
ATOM 1368 C CA . VAL A 1 171 ? -11.795 8.307 -3.259 1.00 65.00 171 VAL A CA 1
ATOM 1369 C C . VAL A 1 171 ? -12.536 6.982 -3.366 1.00 65.00 171 VAL A C 1
ATOM 1371 O O . VAL A 1 171 ? -13.666 6.926 -3.852 1.00 65.00 171 VAL A O 1
ATOM 1374 N N . LYS A 1 172 ? -11.906 5.898 -2.904 1.00 65.44 172 LYS A N 1
ATOM 1375 C CA . LYS A 1 172 ? -12.568 4.596 -2.831 1.00 65.44 172 LYS A CA 1
ATOM 1376 C C . LYS A 1 172 ? -13.191 4.446 -1.450 1.00 65.44 172 LYS A C 1
ATOM 1378 O O . LYS A 1 172 ? -12.490 4.447 -0.439 1.00 65.44 172 LYS A O 1
ATOM 1383 N N . ILE A 1 173 ? -14.513 4.337 -1.443 1.00 64.75 173 ILE A N 1
ATOM 1384 C CA . ILE A 1 173 ? -15.323 4.104 -0.254 1.00 64.75 173 ILE A CA 1
ATOM 1385 C C . ILE A 1 173 ? -15.597 2.606 -0.194 1.00 64.75 173 ILE A C 1
ATOM 1387 O O . ILE A 1 173 ? -16.225 2.054 -1.098 1.00 64.75 173 ILE A O 1
ATOM 1391 N N . GLY A 1 174 ? -15.083 1.943 0.833 1.00 61.25 174 GLY A N 1
ATOM 1392 C CA . GLY A 1 174 ? -15.442 0.567 1.135 1.00 61.25 174 GLY A CA 1
ATOM 1393 C C . GLY A 1 174 ? -16.369 0.513 2.339 1.00 61.25 174 GLY A C 1
ATOM 1394 O O . GLY A 1 174 ? -16.256 1.329 3.253 1.00 61.25 174 GLY A O 1
ATOM 1395 N N . LEU A 1 175 ? -17.300 -0.436 2.317 1.00 61.62 175 LEU A N 1
ATOM 1396 C CA . LEU A 1 175 ? -18.235 -0.682 3.404 1.00 61.62 175 LEU A CA 1
ATOM 1397 C C . LEU A 1 175 ? -18.025 -2.115 3.882 1.00 61.62 175 LEU A C 1
ATOM 1399 O O . LEU A 1 175 ? -18.180 -3.052 3.100 1.00 61.62 175 LEU A O 1
ATOM 1403 N N . ILE A 1 176 ? -17.648 -2.276 5.147 1.00 59.41 176 ILE A N 1
ATOM 1404 C CA . ILE A 1 176 ? -17.658 -3.581 5.808 1.00 59.41 176 ILE A CA 1
ATOM 1405 C C . ILE A 1 176 ? -18.954 -3.630 6.596 1.00 59.41 176 ILE A C 1
ATOM 1407 O O . ILE A 1 176 ? -19.160 -2.845 7.518 1.00 59.41 176 ILE A O 1
ATOM 1411 N N . THR A 1 177 ? -19.863 -4.505 6.188 1.00 52.34 177 THR A N 1
ATOM 1412 C CA . THR A 1 177 ? -21.068 -4.798 6.959 1.00 52.34 177 THR A CA 1
ATOM 1413 C C . THR A 1 177 ? -20.703 -5.881 7.966 1.00 52.34 177 THR A C 1
ATOM 1415 O O . THR A 1 177 ? -20.244 -6.952 7.567 1.00 52.34 177 THR A O 1
ATOM 1418 N N . ALA A 1 178 ? -20.872 -5.607 9.260 1.00 50.44 178 ALA A N 1
ATOM 1419 C CA . ALA A 1 178 ? -20.780 -6.645 10.277 1.00 50.44 178 ALA A CA 1
ATOM 1420 C C . ALA A 1 178 ? -21.955 -7.614 10.059 1.00 50.44 178 ALA A C 1
ATOM 1422 O O . ALA A 1 178 ? -23.112 -7.206 10.165 1.00 50.44 178 ALA A O 1
ATOM 1423 N N . ALA A 1 179 ? -21.650 -8.849 9.655 1.00 45.19 179 ALA A N 1
ATOM 1424 C CA . ALA A 1 179 ? -22.631 -9.923 9.510 1.00 45.19 179 ALA A CA 1
ATOM 1425 C C . ALA A 1 179 ? -23.061 -10.473 10.875 1.00 45.19 179 ALA A C 1
ATOM 1427 O O . ALA A 1 179 ? -22.194 -10.550 11.778 1.00 45.19 179 ALA A O 1
#

Radius of gyration: 33.62 Å; chains: 1; bounding box: 64×25×98 Å